Protein AF-A0AAE3VMN6-F1 (afdb_monomer)

Sequence (114 aa):
MTLSTRIGSRVMLREFGGGAVELLGRAMTPRLFAAWQQLIGTAIDLWVPNFKVRRISVEGSVEEIRAGRAGLRIEADFRPFAHLSERDPRYSTEVERVVSFGIGFGTGHARVAA

Foldseek 3Di:
DAAPDDQCPDDPRNRGHLCNVVLPPDQLDPVSVVVNFVSNQVSCVVPPQQKHWDDKDKADDPVCSVVFKIKIKTKIFGRPQCPDDPPPPSHDSDGPDIWIKMAITPDGDIDTDD

Organism: NCBI:txid649198

Mean predicted aligned error: 5.72 Å

Nearest PDB structures (foldseek):
  2ia7-assembly1_A  TM=7.881E-01  e=3.875E-04  Geobacter sulfurreducens
  7b5h-assembly1_AI  TM=7.415E-01  e=2.197E-03  Nostoc sp. PCC 7120 = FACHB-418
  6u5k-assembly1_B  TM=8.579E-01  e=2.622E-02  Pseudomonas aeruginosa PAO1
  7aeb-assembly1_S  TM=7.685E-01  e=1.171E-02  Algoriphagus machipongonensis
  6rao-assembly1_H  TM=7.481E-01  e=2.622E-02  Serratia entomophila

Structure (mmCIF, N/CA/C/O backbone):
data_AF-A0AAE3VMN6-F1
#
_entry.id   AF-A0AAE3VMN6-F1
#
loop_
_atom_site.group_PDB
_atom_site.id
_atom_site.type_symbol
_atom_site.label_atom_id
_atom_site.label_alt_id
_atom_site.label_comp_id
_atom_site.label_asym_id
_atom_site.label_entity_id
_atom_site.label_seq_id
_atom_site.pdbx_PDB_ins_code
_atom_site.Cartn_x
_atom_site.Cartn_y
_atom_site.Cartn_z
_atom_site.occupancy
_atom_site.B_iso_or_equiv
_atom_site.auth_seq_id
_atom_site.auth_comp_id
_atom_site.auth_asym_id
_atom_site.auth_atom_id
_atom_site.pdbx_PDB_model_num
ATOM 1 N N . MET A 1 1 ? -6.534 -1.479 -8.252 1.00 61.78 1 MET A N 1
ATOM 2 C CA . MET A 1 1 ? -6.575 -2.853 -8.807 1.00 61.78 1 MET A CA 1
ATOM 3 C C . MET A 1 1 ? -5.858 -3.863 -7.907 1.00 61.78 1 MET A C 1
ATOM 5 O O . MET A 1 1 ? -6.468 -4.866 -7.569 1.00 61.78 1 MET A O 1
ATOM 9 N N . THR A 1 2 ? -4.615 -3.619 -7.471 1.00 81.25 2 THR A N 1
ATOM 10 C CA . THR A 1 2 ? -3.832 -4.573 -6.649 1.00 81.25 2 THR A CA 1
ATOM 11 C C . THR A 1 2 ? -4.505 -4.949 -5.323 1.00 81.25 2 THR A C 1
ATOM 13 O O . THR A 1 2 ? -4.725 -6.126 -5.060 1.00 81.25 2 THR A O 1
ATOM 16 N N . LEU A 1 3 ? -4.916 -3.961 -4.518 1.00 83.75 3 LEU A N 1
ATOM 17 C CA . LEU A 1 3 ? -5.445 -4.198 -3.164 1.00 83.75 3 LEU A CA 1
ATOM 18 C C . LEU A 1 3 ? -6.794 -4.935 -3.131 1.00 83.75 3 LEU A C 1
ATOM 20 O O . LEU A 1 3 ? -7.089 -5.641 -2.175 1.00 83.75 3 LEU A O 1
ATOM 24 N N . SER A 1 4 ? -7.602 -4.797 -4.182 1.00 85.56 4 SER A N 1
ATOM 25 C CA . SER A 1 4 ? 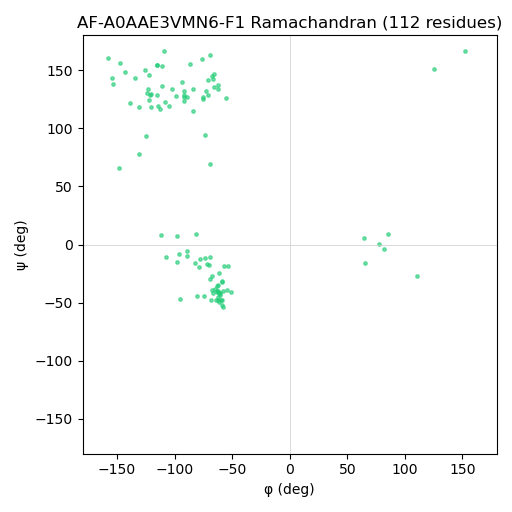-8.906 -5.455 -4.312 1.00 85.56 4 SER A CA 1
ATOM 26 C C . SER A 1 4 ? -8.828 -6.838 -4.966 1.00 85.56 4 SER A C 1
ATOM 28 O O . SER A 1 4 ? -9.844 -7.518 -5.078 1.00 85.56 4 SER A O 1
ATOM 30 N N . THR A 1 5 ? -7.650 -7.254 -5.441 1.00 88.38 5 THR A N 1
ATOM 31 C CA . THR A 1 5 ? -7.471 -8.556 -6.094 1.00 88.38 5 THR A CA 1
ATOM 32 C C . THR A 1 5 ? -7.131 -9.617 -5.049 1.00 88.38 5 THR A C 1
ATOM 34 O O . THR A 1 5 ? -6.192 -9.442 -4.266 1.00 88.38 5 THR A O 1
ATOM 37 N N . ARG A 1 6 ? -7.886 -10.726 -5.038 1.00 88.38 6 ARG A N 1
ATOM 38 C CA . ARG A 1 6 ? -7.601 -11.884 -4.175 1.00 88.38 6 ARG A CA 1
ATOM 39 C C . ARG A 1 6 ? -6.349 -12.611 -4.657 1.00 88.38 6 ARG A C 1
ATOM 41 O O . ARG A 1 6 ? -6.163 -12.778 -5.864 1.00 88.38 6 ARG A O 1
ATOM 48 N N . ILE A 1 7 ? -5.531 -13.078 -3.721 1.00 88.75 7 ILE A N 1
ATOM 49 C CA . I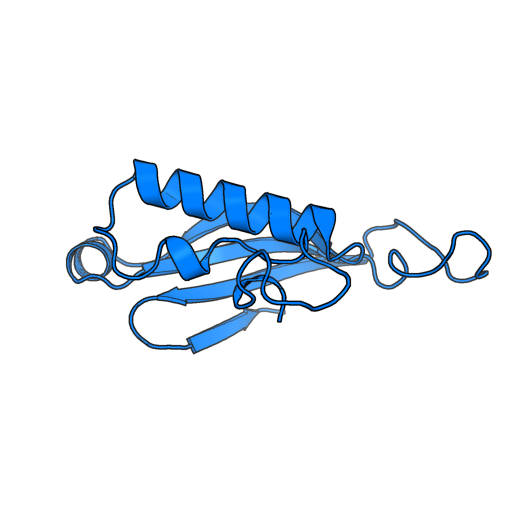LE A 1 7 ? -4.366 -13.915 -4.038 1.00 88.75 7 ILE A CA 1
ATOM 50 C C . ILE A 1 7 ? -4.866 -15.210 -4.697 1.00 88.75 7 ILE A C 1
ATOM 52 O O . ILE A 1 7 ? -5.883 -15.767 -4.286 1.00 88.75 7 ILE A O 1
ATOM 56 N N . GLY A 1 8 ? -4.200 -15.660 -5.760 1.00 89.00 8 GLY A N 1
ATOM 57 C CA . GLY A 1 8 ? -4.575 -16.859 -6.517 1.00 89.00 8 GLY A CA 1
ATOM 58 C C . GLY A 1 8 ? -5.688 -16.657 -7.548 1.00 89.00 8 GLY A C 1
ATOM 59 O O . GLY A 1 8 ? -5.996 -17.590 -8.284 1.00 89.00 8 GLY A O 1
ATOM 60 N N . SER A 1 9 ? -6.279 -15.459 -7.638 1.00 90.50 9 SER A N 1
ATOM 61 C CA . SER A 1 9 ? -7.392 -15.199 -8.566 1.00 90.50 9 SER A CA 1
ATOM 62 C C . SER A 1 9 ? -6.964 -14.975 -10.018 1.00 90.50 9 SER A C 1
ATOM 64 O O . SER A 1 9 ? -7.787 -15.118 -10.922 1.00 90.50 9 SER A O 1
ATOM 66 N N . ARG A 1 10 ? -5.693 -14.632 -10.272 1.00 90.12 10 ARG A N 1
ATOM 67 C CA . ARG A 1 10 ? -5.177 -14.445 -11.633 1.00 90.12 10 ARG A CA 1
ATOM 68 C C . ARG A 1 10 ? -4.587 -15.729 -12.200 1.00 90.12 10 ARG A C 1
ATOM 70 O O . ARG A 1 10 ? -3.694 -16.342 -11.617 1.00 90.12 10 ARG A O 1
ATOM 77 N N . VAL A 1 11 ? -5.065 -16.099 -13.386 1.00 90.88 11 VAL A N 1
ATOM 78 C CA . VAL A 1 11 ? -4.513 -17.207 -14.172 1.00 90.88 11 VAL A CA 1
ATOM 79 C C . VAL A 1 11 ? -3.091 -16.837 -14.609 1.00 90.88 11 VAL A C 1
ATOM 81 O O . VAL A 1 11 ? -2.855 -15.706 -15.023 1.00 90.88 11 VAL A O 1
ATOM 84 N N . MET A 1 12 ? -2.151 -17.781 -14.483 1.00 92.88 12 MET A N 1
ATOM 85 C CA . MET A 1 12 ? -0.706 -17.610 -14.740 1.00 92.88 12 MET A CA 1
ATOM 86 C C . MET A 1 12 ? 0.053 -16.639 -13.812 1.00 92.88 12 MET A C 1
ATOM 88 O O . MET A 1 12 ? 1.236 -16.418 -14.036 1.00 92.88 12 MET A O 1
ATOM 92 N N . LEU A 1 13 ? -0.579 -16.090 -12.768 1.00 90.88 13 LEU A N 1
ATOM 93 C CA . LEU A 1 13 ? 0.077 -15.188 -11.809 1.00 90.88 13 LEU A CA 1
ATOM 94 C C . LEU A 1 13 ? -0.551 -15.352 -10.416 1.00 90.88 13 LEU A C 1
ATOM 96 O O . LEU A 1 13 ? -1.263 -14.478 -9.918 1.00 90.88 13 LEU A O 1
ATOM 100 N N . ARG A 1 14 ? -0.368 -16.535 -9.820 1.00 90.50 14 ARG A N 1
ATOM 101 C CA . ARG A 1 14 ? -1.106 -16.966 -8.616 1.00 90.50 14 ARG A CA 1
ATOM 102 C C . ARG A 1 14 ? -0.707 -16.181 -7.369 1.00 90.50 14 ARG A C 1
ATOM 104 O O . ARG A 1 14 ? -1.519 -15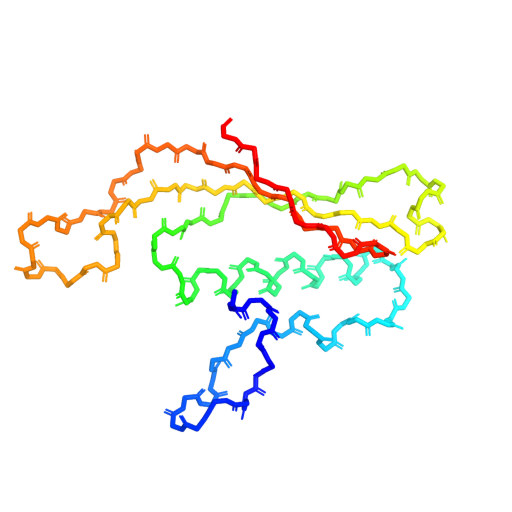.989 -6.473 1.00 90.50 14 ARG A O 1
ATOM 111 N N . GLU A 1 15 ? 0.525 -15.718 -7.318 1.00 89.62 15 GLU A N 1
ATOM 112 C CA . GLU A 1 15 ? 1.097 -14.908 -6.253 1.00 89.62 15 GLU A CA 1
ATOM 113 C C . GLU A 1 15 ? 0.561 -13.465 -6.242 1.00 89.62 15 GLU A C 1
ATOM 115 O O . GLU A 1 15 ? 0.677 -12.774 -5.231 1.00 89.62 15 GLU A O 1
ATOM 120 N N . PHE A 1 16 ? -0.058 -13.002 -7.336 1.00 89.94 16 PHE A N 1
ATOM 121 C CA . PHE A 1 16 ? -0.562 -11.635 -7.435 1.00 89.94 16 PHE A CA 1
ATOM 122 C C . PHE A 1 16 ? -1.817 -11.413 -6.594 1.00 89.94 16 PHE A C 1
ATOM 124 O O . PHE A 1 16 ? -2.807 -12.141 -6.692 1.00 89.94 16 PHE A O 1
ATOM 131 N N . GLY A 1 17 ? -1.799 -10.326 -5.826 1.00 87.75 17 GLY A N 1
ATOM 132 C CA . GLY A 1 17 ? -2.920 -9.874 -5.015 1.00 87.75 17 GLY A CA 1
ATOM 133 C C . GLY A 1 17 ? -2.451 -9.089 -3.797 1.00 87.75 17 GLY A C 1
ATOM 134 O O . GLY A 1 17 ? -1.272 -9.094 -3.451 1.00 87.75 17 GLY A O 1
ATOM 135 N N . GLY A 1 18 ? -3.392 -8.397 -3.154 1.00 85.19 18 GLY A N 1
ATOM 136 C CA . GLY A 1 18 ? -3.107 -7.609 -1.954 1.00 85.19 18 GLY A CA 1
ATOM 137 C C . GLY A 1 18 ? -3.426 -8.305 -0.634 1.00 85.19 18 GLY A C 1
ATOM 138 O O . GLY A 1 18 ? -3.044 -7.802 0.415 1.00 85.19 18 GLY A O 1
ATOM 139 N N . GLY A 1 19 ? -4.194 -9.402 -0.649 1.00 83.50 19 GLY A N 1
ATOM 140 C CA . GLY A 1 19 ? -4.652 -10.113 0.561 1.00 83.50 19 GLY A CA 1
ATOM 141 C C . GLY A 1 19 ? -5.609 -9.319 1.471 1.00 83.50 19 GLY A C 1
ATOM 142 O O . GLY A 1 19 ? -6.312 -9.906 2.285 1.00 83.50 19 GLY A O 1
ATOM 143 N N . ALA A 1 20 ? -5.697 -8.000 1.291 1.00 84.00 20 ALA A N 1
ATOM 144 C CA . ALA A 1 20 ? -6.570 -7.068 1.997 1.00 84.00 20 ALA A CA 1
ATOM 145 C C . ALA A 1 20 ? -8.047 -7.502 2.007 1.00 84.00 20 ALA A C 1
ATOM 147 O O . ALA A 1 20 ? -8.716 -7.420 3.034 1.00 84.00 20 ALA A O 1
ATOM 148 N N . VAL A 1 21 ? -8.550 -8.029 0.887 1.00 84.56 21 VAL A N 1
ATOM 149 C CA . VAL A 1 21 ? -9.942 -8.501 0.772 1.00 84.56 21 VAL A CA 1
ATOM 150 C C . VAL A 1 21 ? -10.270 -9.608 1.782 1.00 84.56 21 VAL A C 1
ATOM 152 O O . VAL A 1 21 ? -11.389 -9.647 2.28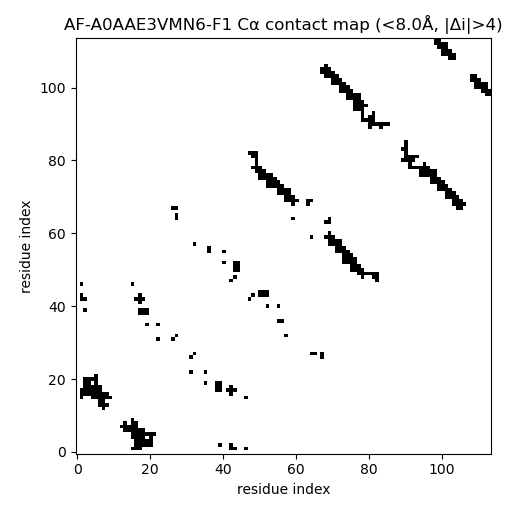2 1.00 84.56 21 VAL A O 1
ATOM 155 N N . GLU A 1 22 ? -9.302 -10.450 2.154 1.00 84.62 22 GLU A N 1
ATOM 156 C CA . GLU A 1 22 ? -9.504 -11.570 3.092 1.00 84.62 22 GLU A CA 1
ATOM 157 C C . GLU A 1 22 ? -9.667 -11.122 4.556 1.00 84.62 22 GLU A C 1
ATOM 159 O O . GLU A 1 22 ? -10.032 -11.910 5.440 1.00 84.62 22 GLU A O 1
ATOM 164 N N . LEU A 1 23 ? -9.374 -9.847 4.828 1.00 84.75 23 LEU A N 1
ATOM 165 C CA . LEU A 1 23 ? -9.543 -9.224 6.136 1.00 84.75 23 LEU A CA 1
ATOM 166 C C . LEU A 1 23 ? -10.863 -8.453 6.269 1.00 84.75 23 LEU A C 1
ATOM 168 O O . LEU A 1 23 ? -11.191 -8.014 7.374 1.00 84.75 23 LEU A O 1
ATOM 172 N N . LEU A 1 24 ? -11.625 -8.289 5.183 1.00 82.88 24 LEU A N 1
ATOM 173 C CA . LEU A 1 24 ? -12.937 -7.643 5.225 1.00 82.88 24 LEU A CA 1
ATOM 174 C C . LEU A 1 24 ? -13.937 -8.477 6.041 1.00 82.88 24 LEU A C 1
ATOM 176 O O . LEU A 1 24 ? -13.877 -9.704 6.070 1.00 82.88 24 LEU A O 1
ATOM 180 N N . GLY A 1 25 ? -14.857 -7.796 6.728 1.00 80.81 25 GLY A N 1
ATOM 181 C CA . GLY A 1 25 ? -15.884 -8.434 7.563 1.00 80.81 25 GLY A CA 1
ATOM 182 C C . GLY A 1 25 ? -15.396 -8.939 8.927 1.00 80.81 25 GLY A C 1
ATOM 183 O O . GLY A 1 25 ? -16.192 -9.464 9.699 1.00 80.81 25 GLY A O 1
ATOM 184 N N . ARG A 1 26 ? -14.109 -8.769 9.257 1.00 84.06 26 ARG A N 1
ATOM 185 C CA . ARG A 1 26 ? -13.560 -9.092 10.583 1.00 84.06 26 ARG A CA 1
ATOM 186 C C . ARG A 1 26 ? -13.718 -7.920 11.555 1.00 84.06 26 ARG A C 1
ATOM 188 O O . ARG A 1 26 ? -13.765 -6.762 11.149 1.00 84.06 26 ARG A O 1
ATOM 195 N N . ALA A 1 27 ? -13.745 -8.223 12.853 1.00 82.75 27 ALA A N 1
ATOM 196 C CA . ALA A 1 27 ? -13.845 -7.213 13.906 1.00 82.75 27 ALA A CA 1
ATOM 197 C C . ALA A 1 27 ? -12.640 -6.252 13.906 1.00 82.75 27 ALA A C 1
ATOM 199 O O . ALA A 1 27 ? -11.484 -6.684 13.867 1.00 82.75 27 ALA A O 1
ATOM 200 N N . MET A 1 28 ? -12.912 -4.949 14.006 1.00 80.38 28 MET A N 1
ATOM 201 C CA . MET A 1 28 ? -11.898 -3.892 13.987 1.00 80.38 28 MET A CA 1
ATOM 202 C C . MET A 1 28 ? -11.116 -3.853 15.300 1.00 80.38 28 MET A C 1
ATOM 204 O O . MET A 1 28 ? -11.515 -3.226 16.276 1.00 80.38 28 MET A O 1
ATOM 208 N N . THR A 1 29 ? -9.979 -4.545 15.314 1.00 86.75 29 THR A N 1
ATOM 209 C CA . THR A 1 29 ? -9.044 -4.585 16.445 1.00 86.75 29 THR A CA 1
ATOM 210 C C . THR A 1 29 ? -7.710 -3.942 16.059 1.00 86.75 29 THR A C 1
ATOM 212 O O . THR A 1 29 ? -7.332 -3.988 14.885 1.00 86.75 29 THR A O 1
ATOM 215 N N . PRO A 1 30 ? -6.933 -3.404 17.019 1.00 85.94 30 PRO A N 1
ATOM 216 C CA . PRO A 1 30 ? -5.604 -2.855 16.732 1.00 85.94 30 PRO A CA 1
ATOM 217 C C . PRO A 1 30 ? -4.679 -3.853 16.020 1.00 85.94 30 PRO A C 1
ATOM 219 O O . PRO A 1 30 ? -3.974 -3.497 15.077 1.00 85.94 30 PRO A O 1
ATOM 222 N N . ARG A 1 31 ? -4.740 -5.136 16.407 1.00 90.06 31 ARG A N 1
ATOM 223 C CA . ARG A 1 31 ? -3.976 -6.214 15.759 1.00 90.06 31 ARG A CA 1
ATOM 224 C C . ARG A 1 31 ? -4.377 -6.401 14.295 1.00 90.06 31 ARG A C 1
ATOM 226 O O . ARG A 1 31 ? -3.511 -6.612 13.450 1.00 90.06 31 ARG A O 1
ATOM 233 N N . LEU A 1 32 ? -5.672 -6.316 13.987 1.00 87.06 32 LEU A N 1
ATOM 234 C CA . LEU A 1 32 ? -6.154 -6.413 12.612 1.00 87.06 32 LEU A CA 1
ATOM 235 C C . LEU A 1 32 ? -5.709 -5.205 11.777 1.00 87.06 32 LEU A C 1
ATOM 237 O O . LEU A 1 32 ? -5.299 -5.386 10.636 1.00 87.06 32 LEU A O 1
ATOM 241 N N . PHE A 1 33 ? -5.718 -3.995 12.342 1.00 87.12 33 PHE A N 1
ATOM 242 C CA . PHE A 1 33 ? -5.202 -2.808 11.653 1.00 87.12 33 PHE A CA 1
ATOM 243 C C . PHE A 1 33 ? -3.712 -2.913 11.328 1.00 87.12 33 PHE A C 1
ATOM 245 O O . PHE A 1 33 ? -3.308 -2.533 10.232 1.00 87.12 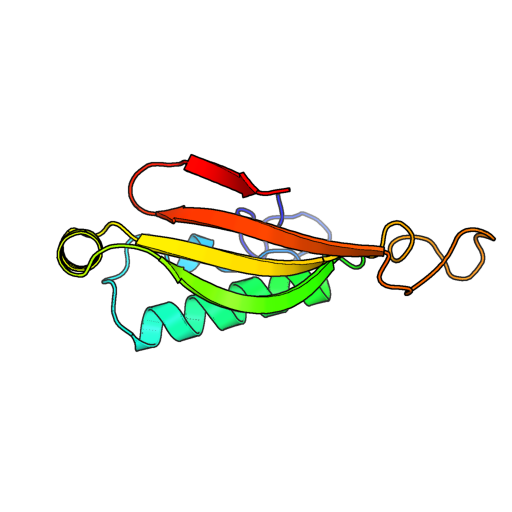33 PHE A O 1
ATOM 252 N N . ALA A 1 34 ? -2.902 -3.461 12.234 1.00 90.12 34 ALA A N 1
ATOM 253 C CA . ALA A 1 34 ? -1.493 -3.723 11.949 1.00 90.12 34 ALA A CA 1
ATOM 254 C C . ALA A 1 34 ? -1.328 -4.722 10.788 1.00 90.12 34 ALA A C 1
ATOM 256 O O . ALA A 1 34 ? -0.513 -4.502 9.895 1.00 90.12 34 ALA A O 1
ATOM 257 N N . ALA A 1 35 ? -2.150 -5.778 10.746 1.00 91.00 35 ALA A N 1
ATOM 258 C CA . ALA A 1 35 ? -2.152 -6.724 9.629 1.00 91.00 35 ALA A CA 1
ATOM 259 C C . ALA A 1 35 ? -2.559 -6.057 8.301 1.00 91.00 35 ALA A C 1
ATOM 261 O O . ALA A 1 35 ? -1.931 -6.308 7.276 1.00 91.00 35 ALA A O 1
ATOM 262 N N . TRP A 1 36 ? -3.558 -5.170 8.319 1.00 88.44 36 TRP A N 1
ATOM 263 C CA . TRP A 1 36 ? -3.952 -4.371 7.154 1.00 88.44 36 TRP A CA 1
ATOM 264 C C . TRP A 1 36 ? -2.817 -3.491 6.635 1.00 88.44 36 TRP A C 1
ATOM 266 O O . TRP A 1 36 ? -2.551 -3.494 5.435 1.00 88.44 36 TRP A O 1
ATOM 276 N N . GLN A 1 37 ? -2.140 -2.763 7.527 1.00 91.38 37 GLN A N 1
ATOM 277 C CA . GLN A 1 37 ? -0.995 -1.923 7.170 1.00 91.38 37 GLN A CA 1
ATOM 278 C C . GLN A 1 37 ? 0.109 -2.764 6.523 1.00 91.38 37 GLN A C 1
ATOM 280 O O . GLN A 1 37 ? 0.573 -2.430 5.436 1.00 91.38 37 GLN A O 1
ATOM 285 N N . GLN A 1 38 ? 0.462 -3.898 7.133 1.00 92.06 38 GLN A N 1
ATOM 286 C CA . GLN A 1 38 ? 1.494 -4.781 6.596 1.00 92.06 38 GLN A CA 1
ATOM 287 C C . GLN A 1 38 ? 1.123 -5.316 5.207 1.00 92.06 38 GLN A C 1
ATOM 289 O O . GLN A 1 38 ? 1.921 -5.213 4.280 1.00 92.06 38 GLN A O 1
ATOM 294 N N . LEU A 1 39 ? -0.095 -5.843 5.037 1.00 91.62 39 LEU A N 1
ATOM 295 C CA . LEU A 1 39 ? -0.544 -6.396 3.756 1.00 91.62 39 LEU A CA 1
ATOM 296 C C . LEU A 1 39 ? -0.590 -5.338 2.654 1.00 91.62 39 LEU A C 1
ATOM 298 O O . LEU A 1 39 ? -0.109 -5.589 1.553 1.00 91.62 39 LEU A O 1
ATOM 302 N N . ILE A 1 40 ? -1.138 -4.154 2.942 1.00 90.50 40 ILE A N 1
ATOM 303 C CA . ILE A 1 40 ? -1.198 -3.060 1.967 1.00 90.50 40 ILE A CA 1
ATOM 304 C C . ILE A 1 40 ? 0.210 -2.596 1.593 1.00 90.50 40 ILE A C 1
ATOM 306 O O . ILE A 1 40 ? 0.496 -2.469 0.404 1.00 90.50 40 ILE A O 1
ATOM 310 N N . GLY A 1 41 ? 1.080 -2.372 2.584 1.00 92.88 41 GLY A N 1
ATOM 311 C CA . GLY A 1 41 ? 2.459 -1.941 2.358 1.00 92.88 41 GLY A CA 1
ATOM 312 C C . GLY A 1 41 ? 3.216 -2.928 1.476 1.00 92.88 41 GLY A C 1
ATOM 313 O O . GLY A 1 41 ? 3.689 -2.567 0.402 1.00 92.88 41 GLY A O 1
ATOM 314 N N . THR A 1 42 ? 3.212 -4.205 1.866 1.00 92.56 42 THR A N 1
ATOM 315 C CA . THR A 1 42 ? 3.863 -5.277 1.101 1.00 92.56 42 THR A CA 1
ATOM 316 C C . THR A 1 42 ? 3.282 -5.420 -0.306 1.00 92.56 42 THR A C 1
ATOM 318 O O . THR A 1 42 ? 4.030 -5.574 -1.266 1.00 92.56 42 THR A O 1
ATOM 321 N N . ALA A 1 43 ? 1.960 -5.342 -0.471 1.00 92.44 43 ALA A N 1
ATOM 322 C CA . ALA A 1 43 ? 1.338 -5.461 -1.786 1.00 92.44 43 ALA A CA 1
ATOM 323 C C . ALA A 1 43 ? 1.723 -4.315 -2.733 1.00 92.44 43 ALA A C 1
ATOM 325 O O . ALA A 1 43 ? 1.893 -4.545 -3.931 1.00 92.44 43 ALA A O 1
ATOM 326 N N . ILE A 1 44 ? 1.837 -3.088 -2.217 1.00 91.88 44 ILE A N 1
ATOM 327 C CA . ILE A 1 44 ? 2.277 -1.935 -3.010 1.00 91.88 44 ILE A CA 1
ATOM 328 C C . ILE A 1 44 ? 3.748 -2.102 -3.390 1.00 91.88 44 ILE A C 1
ATOM 330 O O . ILE A 1 44 ? 4.069 -1.989 -4.570 1.00 91.88 44 ILE A O 1
ATOM 334 N N . ASP A 1 45 ? 4.607 -2.442 -2.430 1.00 91.12 45 ASP A N 1
ATOM 335 C CA . ASP A 1 45 ? 6.046 -2.574 -2.669 1.00 91.12 45 ASP A CA 1
ATOM 336 C C . ASP A 1 45 ? 6.380 -3.701 -3.663 1.00 91.12 45 ASP A C 1
ATOM 338 O O . ASP A 1 45 ? 7.291 -3.551 -4.475 1.00 91.12 45 ASP A O 1
ATOM 342 N N . LEU A 1 46 ? 5.632 -4.812 -3.641 1.00 92.06 46 LEU A N 1
ATOM 343 C CA . LEU A 1 46 ? 5.841 -5.935 -4.563 1.00 92.06 46 LEU A CA 1
ATOM 344 C C . LEU A 1 46 ? 5.344 -5.649 -5.981 1.00 92.06 46 LEU A C 1
ATOM 346 O O . LEU A 1 46 ? 6.004 -6.000 -6.956 1.00 92.06 46 LEU A O 1
ATOM 350 N N . TRP A 1 47 ? 4.150 -5.070 -6.106 1.00 92.56 47 TRP A N 1
ATOM 351 C CA . TRP A 1 47 ? 3.433 -5.047 -7.383 1.00 92.56 47 TRP A CA 1
ATOM 352 C C . TRP A 1 47 ? 3.401 -3.683 -8.056 1.00 92.56 47 TRP A C 1
ATOM 354 O O . TRP A 1 47 ? 2.944 -3.582 -9.197 1.00 92.56 47 TRP A O 1
ATOM 364 N N . VAL A 1 48 ? 3.816 -2.623 -7.363 1.00 93.12 48 VAL A N 1
ATOM 365 C CA . VAL A 1 48 ? 3.654 -1.252 -7.845 1.00 93.12 48 VAL A CA 1
ATOM 366 C C . VAL A 1 48 ? 4.973 -0.482 -7.725 1.00 93.12 48 VAL A C 1
ATOM 368 O O . VAL A 1 48 ? 5.124 0.362 -6.845 1.00 93.12 48 VAL A O 1
ATOM 371 N N . PRO A 1 49 ? 5.925 -0.698 -8.652 1.00 93.75 49 PRO A N 1
ATOM 372 C CA . PRO A 1 49 ? 7.271 -0.122 -8.563 1.00 93.75 49 PRO A CA 1
ATOM 373 C C . PRO A 1 49 ? 7.285 1.414 -8.581 1.00 93.75 49 PRO A C 1
ATOM 375 O O . PRO A 1 49 ? 8.187 2.031 -8.021 1.00 93.75 49 PRO A O 1
ATOM 378 N N . ASN A 1 50 ? 6.260 2.051 -9.155 1.00 94.75 50 ASN A N 1
ATOM 379 C CA . ASN A 1 50 ? 6.130 3.512 -9.166 1.00 94.75 50 ASN A CA 1
ATOM 380 C C . ASN A 1 50 ? 5.831 4.121 -7.791 1.00 94.75 50 ASN A C 1
ATOM 382 O O . ASN A 1 50 ? 5.884 5.340 -7.648 1.00 94.75 50 ASN A O 1
ATOM 386 N N . PHE A 1 51 ? 5.512 3.305 -6.787 1.00 94.94 51 PHE A N 1
ATOM 387 C CA . PHE A 1 51 ? 5.254 3.760 -5.429 1.00 94.94 51 PHE A CA 1
ATOM 388 C 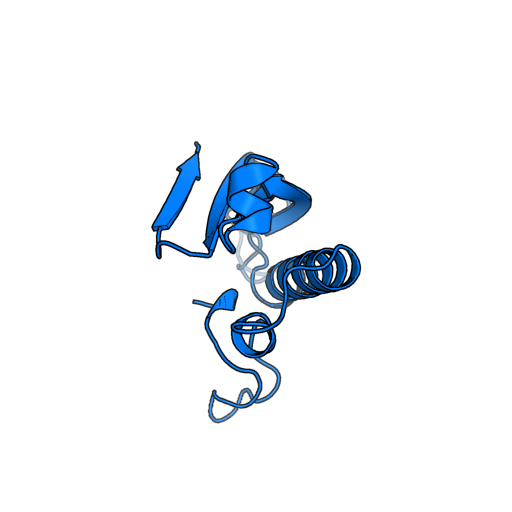C . PHE A 1 51 ? 6.209 3.083 -4.452 1.00 94.94 51 PHE A C 1
ATOM 390 O O . PHE A 1 51 ? 6.620 1.943 -4.657 1.00 94.94 51 PHE A O 1
ATOM 397 N N . LYS A 1 52 ? 6.607 3.799 -3.403 1.00 94.62 52 LYS A N 1
ATOM 398 C CA . LYS A 1 52 ? 7.283 3.219 -2.237 1.00 94.62 52 LYS A CA 1
ATOM 399 C C . LYS A 1 52 ? 6.593 3.715 -0.985 1.00 94.62 52 LYS A C 1
ATOM 401 O O . LYS A 1 52 ? 6.534 4.925 -0.766 1.00 94.62 52 LYS A O 1
ATOM 406 N N . VAL A 1 53 ? 6.036 2.806 -0.194 1.00 94.94 53 VAL A N 1
ATOM 407 C CA . VAL A 1 53 ? 5.250 3.197 0.980 1.00 94.94 53 VAL A CA 1
ATOM 408 C C . VAL A 1 53 ? 6.174 3.759 2.060 1.00 94.94 53 VAL A C 1
ATOM 410 O O . VAL A 1 53 ? 7.164 3.136 2.431 1.00 94.94 53 VAL A O 1
ATOM 413 N N . ARG A 1 54 ? 5.842 4.946 2.577 1.00 94.62 54 ARG A N 1
ATOM 414 C CA . ARG A 1 54 ? 6.529 5.558 3.725 1.00 94.62 54 ARG A CA 1
ATOM 415 C C . ARG A 1 54 ? 5.815 5.255 5.024 1.00 94.62 54 ARG A C 1
ATOM 417 O O . ARG A 1 54 ? 6.440 4.911 6.023 1.00 94.62 54 ARG A O 1
ATOM 424 N N . ARG A 1 55 ? 4.497 5.439 5.015 1.00 9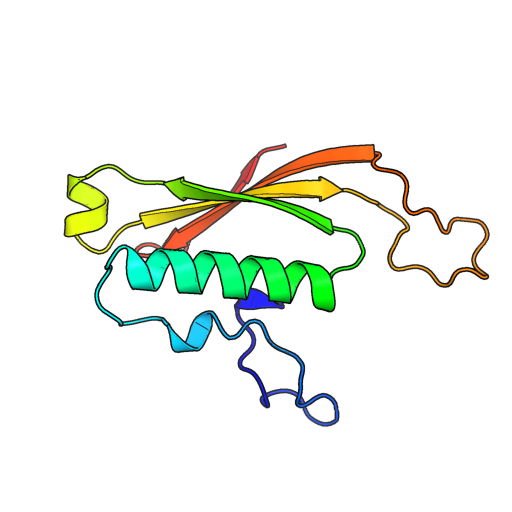4.00 55 ARG A N 1
ATOM 425 C CA . ARG A 1 55 ? 3.675 5.341 6.212 1.00 94.00 55 ARG A CA 1
ATOM 426 C C . ARG A 1 55 ? 2.251 4.979 5.850 1.00 94.00 55 ARG A C 1
ATOM 428 O O . ARG A 1 55 ? 1.707 5.475 4.867 1.00 94.00 55 ARG A O 1
ATOM 435 N N . ILE A 1 56 ? 1.641 4.159 6.696 1.00 93.56 56 ILE A N 1
ATOM 436 C CA . ILE A 1 56 ? 0.206 3.913 6.673 1.00 93.56 56 ILE A CA 1
ATOM 437 C C . ILE A 1 56 ? -0.337 4.296 8.045 1.00 93.56 56 ILE A C 1
ATOM 439 O O . ILE A 1 56 ? 0.202 3.873 9.065 1.00 93.56 56 ILE A O 1
ATOM 443 N N . SER A 1 57 ? -1.375 5.124 8.086 1.00 92.06 57 SER A N 1
ATOM 444 C CA . SER A 1 57 ? -2.035 5.528 9.327 1.00 92.06 57 SER A CA 1
ATOM 445 C C . SER A 1 57 ? -3.528 5.256 9.264 1.00 92.06 57 SER A C 1
ATOM 447 O O . SER A 1 57 ? -4.125 5.242 8.193 1.00 92.06 57 SER A O 1
ATOM 449 N N . VAL A 1 58 ? -4.126 4.988 10.421 1.00 88.62 58 VAL A N 1
ATOM 450 C CA . VAL A 1 58 ? -5.573 4.789 10.541 1.00 88.62 58 VAL A CA 1
ATOM 451 C C . VAL A 1 58 ? -6.247 6.151 10.661 1.00 88.62 58 VAL A C 1
ATOM 453 O O . VAL A 1 58 ? -5.803 6.998 11.433 1.00 88.62 58 VAL A O 1
ATOM 456 N N . GLU A 1 59 ? -7.315 6.347 9.898 1.00 89.31 59 GLU A N 1
ATOM 457 C CA . GLU A 1 59 ? -8.184 7.519 9.953 1.00 89.31 59 GLU A CA 1
ATOM 458 C C . GLU A 1 59 ? -9.561 7.155 10.517 1.00 89.31 59 GLU A C 1
ATOM 460 O O . GLU A 1 59 ? -10.034 6.027 10.358 1.00 89.31 59 GLU A O 1
ATOM 465 N N . GLY A 1 60 ? -10.225 8.136 11.122 1.00 84.94 60 GLY A N 1
ATOM 466 C CA . GLY A 1 60 ? -11.568 8.012 11.690 1.00 84.94 60 GLY A CA 1
ATOM 467 C C . GLY A 1 60 ? -11.611 8.440 13.155 1.00 84.94 60 GLY A C 1
ATOM 468 O O . GLY A 1 60 ? -10.614 8.340 13.875 1.00 84.94 60 GLY A O 1
ATOM 469 N N . SER A 1 61 ? -12.764 8.934 13.598 1.00 87.88 61 SER A N 1
ATOM 470 C CA . SER A 1 61 ? -13.013 9.213 15.012 1.00 87.88 61 SER A CA 1
ATOM 471 C C . SER A 1 61 ? -13.110 7.909 15.816 1.00 87.88 61 SER A C 1
ATOM 473 O O . SER A 1 61 ? -13.325 6.824 15.269 1.00 87.88 61 SER A O 1
ATOM 475 N N . VAL A 1 62 ? -12.982 7.999 17.142 1.00 85.81 62 VAL A N 1
ATOM 476 C CA . VAL A 1 62 ? -13.132 6.833 18.029 1.00 85.81 62 VAL A CA 1
ATOM 477 C C . VAL A 1 62 ? -14.516 6.195 17.861 1.00 85.81 62 VAL A C 1
ATOM 479 O O . VAL A 1 62 ? -14.646 4.970 17.831 1.00 85.81 62 VAL A O 1
ATOM 482 N N . GLU A 1 63 ? -15.548 7.021 17.726 1.00 88.12 63 GLU A N 1
ATOM 483 C CA . GLU A 1 63 ? -16.938 6.618 17.524 1.00 88.12 63 GLU A CA 1
ATOM 484 C C . GLU A 1 63 ? -17.128 5.946 16.164 1.00 88.12 63 GLU A C 1
ATOM 486 O O . GLU A 1 63 ? -17.800 4.918 16.081 1.00 88.12 63 GLU A O 1
ATOM 491 N N . GLU A 1 64 ? -16.511 6.478 15.107 1.00 86.44 64 GLU A N 1
ATOM 492 C CA . GLU A 1 64 ? -16.550 5.879 13.771 1.00 86.44 64 GLU A CA 1
ATOM 493 C C . GLU A 1 64 ? -15.898 4.498 13.767 1.00 86.44 64 GLU A C 1
ATOM 495 O O . GLU A 1 64 ? -16.518 3.533 13.313 1.00 86.44 64 GLU A O 1
ATOM 500 N N . ILE A 1 65 ? -14.706 4.379 14.358 1.00 84.06 65 ILE A N 1
ATOM 501 C CA . ILE A 1 65 ? -13.966 3.115 14.446 1.00 84.06 65 ILE A CA 1
ATOM 502 C C . ILE A 1 65 ? -14.781 2.074 15.221 1.00 84.06 65 ILE A C 1
ATOM 504 O O . ILE A 1 65 ? -14.898 0.930 14.778 1.00 84.06 65 ILE A O 1
ATOM 508 N N . ARG A 1 66 ? -15.402 2.465 16.344 1.00 81.19 66 ARG A N 1
ATOM 509 C CA . ARG A 1 66 ? -16.316 1.593 17.108 1.00 81.19 66 ARG A CA 1
ATOM 510 C C . ARG A 1 66 ? -17.540 1.176 16.296 1.00 81.19 66 ARG A C 1
ATOM 512 O O . ARG A 1 66 ? -18.012 0.055 16.449 1.00 81.19 66 ARG A O 1
ATOM 519 N N . ALA A 1 67 ? -18.036 2.056 15.432 1.00 84.06 67 ALA A N 1
ATOM 520 C CA . ALA A 1 67 ? -19.172 1.802 14.554 1.00 84.06 67 ALA A CA 1
ATOM 521 C C . ALA A 1 67 ? -18.807 1.033 13.271 1.00 84.06 67 ALA A C 1
ATOM 523 O O . ALA A 1 67 ? -19.643 0.922 12.373 1.00 84.06 67 ALA A O 1
ATOM 524 N N . GLY A 1 68 ? -17.582 0.515 13.151 1.00 77.25 68 GLY A N 1
ATOM 525 C CA . GLY A 1 68 ? -17.179 -0.256 11.979 1.00 77.25 68 GLY A CA 1
ATOM 526 C C . GLY A 1 68 ? -16.664 0.591 10.807 1.00 77.25 68 GLY A C 1
ATOM 527 O O . GLY A 1 68 ? -16.501 0.066 9.706 1.00 77.25 68 GLY A O 1
ATOM 528 N N . ARG A 1 69 ? -16.452 1.899 11.004 1.00 83.88 69 ARG A N 1
ATOM 529 C CA . ARG A 1 69 ? -16.030 2.848 9.967 1.00 83.88 69 ARG A CA 1
ATOM 530 C C . ARG A 1 69 ? -14.624 3.357 10.256 1.00 83.88 69 ARG A C 1
ATOM 532 O O . ARG A 1 69 ? -14.392 4.017 11.260 1.00 83.88 69 ARG A O 1
ATOM 539 N N . ALA A 1 70 ? -13.681 3.071 9.371 1.00 84.69 70 ALA A N 1
ATOM 540 C CA . ALA A 1 70 ? -12.330 3.618 9.460 1.00 84.69 70 ALA A CA 1
ATOM 541 C C . ALA A 1 70 ? -11.749 3.827 8.074 1.00 84.69 70 ALA A C 1
ATOM 543 O O . ALA A 1 70 ? -12.132 3.152 7.124 1.00 84.69 70 ALA A O 1
ATOM 544 N N . GLY A 1 71 ? -10.790 4.733 7.973 1.00 85.38 71 GLY A N 1
ATOM 545 C CA . GLY A 1 71 ? -9.947 4.882 6.802 1.00 85.38 71 GLY A CA 1
ATOM 546 C C . GLY A 1 71 ? -8.520 4.417 7.061 1.00 85.38 71 GLY A C 1
ATOM 547 O O . GLY A 1 71 ? -8.093 4.236 8.202 1.00 85.38 71 GLY A O 1
ATOM 548 N N . LEU A 1 72 ? -7.762 4.262 5.984 1.00 87.75 72 LEU A N 1
ATOM 549 C CA . LEU A 1 72 ? -6.307 4.239 6.009 1.00 87.75 72 LEU A CA 1
ATOM 550 C C . LEU A 1 72 ? -5.787 5.363 5.125 1.00 87.75 72 LEU A C 1
ATOM 552 O O . LEU A 1 72 ? -6.180 5.442 3.961 1.00 87.75 72 LEU A O 1
ATOM 556 N N . ARG A 1 73 ? -4.878 6.177 5.658 1.00 92.50 73 ARG A N 1
ATOM 557 C CA . ARG A 1 73 ? -4.040 7.091 4.883 1.00 92.50 73 ARG A CA 1
ATOM 558 C C . ARG A 1 73 ? -2.751 6.390 4.523 1.00 92.50 73 ARG A C 1
ATOM 560 O O . ARG A 1 73 ? -2.104 5.825 5.402 1.00 92.50 73 ARG A O 1
ATOM 567 N N . ILE A 1 74 ? -2.359 6.461 3.264 1.00 92.88 74 ILE A N 1
ATOM 568 C CA . ILE A 1 74 ? -1.112 5.891 2.771 1.00 92.88 74 ILE A CA 1
ATOM 569 C C . ILE A 1 74 ? -0.297 7.032 2.181 1.00 92.88 74 ILE A C 1
ATOM 571 O O . ILE A 1 74 ? -0.722 7.677 1.226 1.00 92.88 74 ILE A O 1
ATOM 575 N N . GLU A 1 75 ? 0.870 7.269 2.764 1.00 95.81 75 GLU A N 1
ATOM 576 C CA . GLU A 1 75 ? 1.871 8.203 2.261 1.00 95.81 75 GLU A CA 1
ATOM 577 C C . GLU A 1 75 ? 2.934 7.405 1.504 1.00 95.81 75 GLU A C 1
ATOM 579 O O . GLU A 1 75 ? 3.486 6.433 2.036 1.00 95.81 75 GLU A O 1
ATOM 584 N N . ALA A 1 76 ? 3.220 7.796 0.264 1.00 95.81 76 ALA A N 1
ATOM 585 C CA . ALA A 1 76 ? 4.153 7.078 -0.594 1.00 95.81 76 ALA A CA 1
ATOM 586 C C . ALA A 1 76 ? 4.986 8.017 -1.469 1.00 95.81 76 ALA A C 1
ATOM 588 O O . ALA A 1 76 ? 4.515 9.060 -1.919 1.00 95.81 76 ALA A O 1
ATOM 589 N N . ASP A 1 77 ? 6.212 7.594 -1.755 1.00 96.75 77 ASP A N 1
ATOM 590 C CA . ASP A 1 77 ? 7.060 8.227 -2.758 1.00 96.75 77 ASP A CA 1
ATOM 591 C C . ASP A 1 77 ? 6.589 7.850 -4.153 1.00 96.75 77 ASP A C 1
ATOM 593 O O . ASP A 1 77 ? 6.498 6.663 -4.476 1.00 96.75 77 ASP A O 1
ATOM 597 N N . PHE A 1 78 ? 6.326 8.854 -4.982 1.00 96.38 78 PHE A N 1
ATOM 598 C CA . PHE A 1 78 ? 5.992 8.673 -6.382 1.00 96.38 78 PHE A CA 1
ATOM 599 C C . PHE A 1 78 ? 7.250 8.739 -7.250 1.00 96.38 78 PHE A C 1
ATOM 601 O O . PHE A 1 78 ? 7.995 9.722 -7.230 1.00 96.38 78 PHE A O 1
ATOM 608 N N . ARG A 1 79 ? 7.457 7.671 -8.019 1.00 96.00 79 ARG A N 1
ATOM 609 C CA . ARG A 1 79 ? 8.589 7.455 -8.921 1.00 96.00 79 ARG A CA 1
ATOM 610 C C . ARG A 1 79 ? 8.023 7.166 -10.315 1.00 96.00 79 ARG A C 1
ATOM 612 O O . ARG A 1 79 ? 7.667 6.018 -10.589 1.00 96.00 79 ARG A O 1
ATOM 619 N N . PRO A 1 80 ? 7.862 8.173 -11.189 1.00 95.75 80 PRO A N 1
ATOM 620 C CA . PRO A 1 80 ? 7.082 8.041 -12.425 1.00 95.75 80 PRO A CA 1
ATOM 621 C C . PRO A 1 80 ? 7.595 6.942 -13.366 1.00 95.75 80 PRO A C 1
ATOM 623 O O . PRO A 1 80 ? 6.798 6.298 -14.048 1.00 95.75 80 PRO A O 1
ATOM 626 N N . PHE A 1 81 ? 8.905 6.690 -13.377 1.00 96.56 81 PHE A N 1
ATOM 627 C CA . PHE A 1 81 ? 9.556 5.810 -14.349 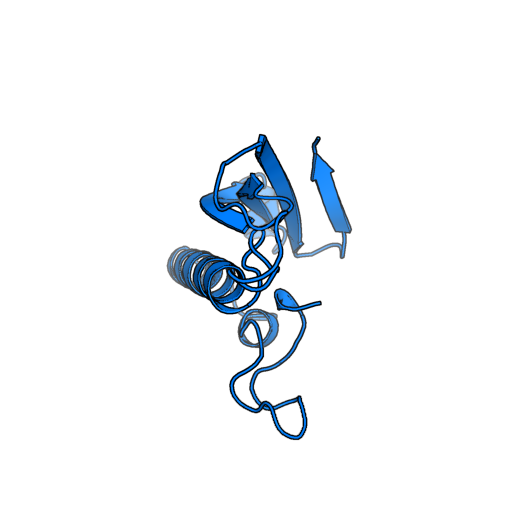1.00 96.56 81 PHE A CA 1
ATOM 628 C C . PHE A 1 81 ? 10.114 4.510 -13.759 1.00 96.56 81 PHE A C 1
ATOM 630 O O . PHE A 1 81 ? 10.762 3.747 -14.472 1.00 96.56 81 PHE A O 1
ATOM 637 N N . ALA A 1 82 ? 9.831 4.209 -12.489 1.00 95.06 82 ALA A N 1
ATOM 638 C CA . ALA A 1 82 ? 10.380 3.026 -11.821 1.00 95.06 82 ALA A CA 1
ATOM 639 C C . ALA A 1 82 ? 9.805 1.693 -12.345 1.00 95.06 82 ALA A C 1
ATOM 641 O O . ALA A 1 82 ? 10.384 0.638 -12.118 1.00 95.06 82 ALA A O 1
ATOM 642 N N . HIS A 1 83 ? 8.671 1.723 -13.047 1.00 93.94 83 HIS A N 1
ATOM 643 C CA . HIS A 1 83 ? 8.073 0.571 -13.729 1.00 93.94 83 HIS A CA 1
ATOM 644 C C . HIS A 1 83 ? 8.735 0.208 -15.063 1.00 93.94 83 HIS A C 1
ATOM 646 O O . HIS A 1 83 ? 8.405 -0.833 -15.634 1.00 93.94 83 HIS A O 1
ATOM 652 N N . LEU A 1 84 ? 9.592 1.077 -15.603 1.00 95.81 84 LEU A N 1
ATOM 653 C CA . LEU A 1 84 ? 10.264 0.817 -16.870 1.00 95.81 84 LEU A CA 1
ATOM 654 C C . LEU A 1 84 ? 11.406 -0.187 -16.675 1.00 95.81 84 LEU A C 1
ATOM 656 O O . LEU A 1 84 ? 11.903 -0.399 -15.573 1.00 95.81 84 LEU A O 1
ATOM 660 N N . SER A 1 85 ? 11.824 -0.819 -17.769 1.00 93.19 85 SER A N 1
ATOM 661 C CA . SER A 1 85 ? 13.050 -1.618 -17.775 1.00 93.19 85 SER A CA 1
ATOM 662 C C . SER A 1 85 ? 14.260 -0.705 -17.591 1.00 93.19 85 SER A C 1
ATOM 664 O O . SER A 1 85 ? 14.291 0.359 -18.196 1.00 93.19 85 SER A O 1
ATOM 666 N N . GLU A 1 86 ? 15.300 -1.165 -16.889 1.00 92.50 86 GLU A N 1
ATOM 667 C CA . GLU A 1 86 ? 16.598 -0.468 -16.787 1.00 92.50 86 GLU A CA 1
ATOM 668 C C . GLU A 1 86 ? 17.229 -0.120 -18.149 1.00 92.50 86 GLU A C 1
ATOM 670 O O . GLU A 1 86 ? 18.107 0.731 -18.235 1.00 92.50 86 GLU A O 1
ATOM 675 N N . ARG A 1 87 ? 16.789 -0.777 -19.230 1.00 95.88 87 ARG A N 1
ATOM 676 C CA . ARG A 1 87 ? 17.236 -0.500 -20.602 1.00 95.88 87 ARG A CA 1
ATOM 677 C C . ARG A 1 87 ? 16.511 0.676 -21.259 1.00 95.88 87 ARG A C 1
ATOM 679 O O . ARG A 1 87 ? 16.962 1.145 -22.301 1.00 95.88 87 ARG A O 1
ATOM 686 N N . ASP A 1 88 ? 15.374 1.110 -20.718 1.00 96.12 88 ASP A N 1
ATOM 687 C CA . ASP A 1 88 ? 14.662 2.290 -21.207 1.00 96.12 88 ASP A CA 1
ATOM 688 C C . ASP A 1 88 ? 15.414 3.549 -20.737 1.00 96.12 88 ASP A C 1
ATOM 690 O O . ASP A 1 88 ? 15.640 3.694 -19.536 1.00 96.12 88 ASP A O 1
ATOM 694 N N . PRO A 1 89 ? 15.769 4.489 -21.633 1.00 96.19 89 PRO A N 1
ATOM 695 C CA . PRO A 1 89 ? 16.482 5.716 -21.265 1.00 96.19 89 PRO A CA 1
ATOM 696 C C . PRO A 1 89 ? 15.775 6.587 -20.221 1.00 96.19 89 PRO A C 1
ATOM 698 O O . PRO A 1 89 ? 16.399 7.459 -19.626 1.00 96.19 89 PRO A O 1
ATOM 701 N N . ARG A 1 90 ? 14.466 6.398 -20.026 1.00 95.25 90 ARG A N 1
ATOM 702 C CA . ARG A 1 90 ? 13.666 7.146 -19.049 1.00 95.25 90 ARG A CA 1
ATOM 703 C C . ARG A 1 90 ? 13.644 6.487 -17.674 1.00 95.25 90 ARG A C 1
ATOM 705 O O . ARG A 1 90 ? 13.105 7.091 -16.753 1.00 95.25 90 ARG A O 1
ATOM 712 N N . TYR A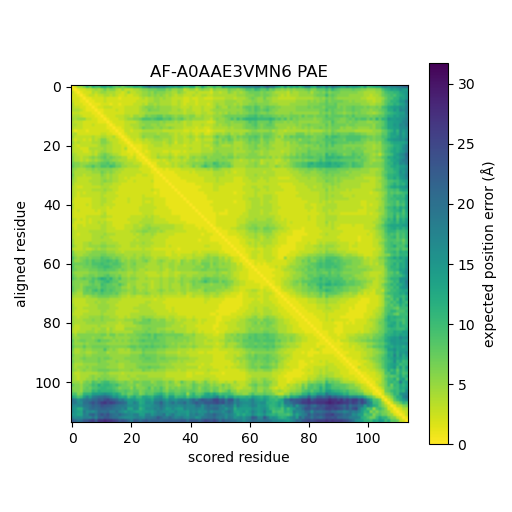 1 91 ? 14.150 5.259 -17.533 1.00 95.44 91 TYR A N 1
ATOM 713 C CA . TYR A 1 91 ? 14.136 4.543 -16.262 1.00 95.44 91 TYR A CA 1
ATOM 714 C C . TYR A 1 91 ? 14.797 5.373 -15.162 1.00 95.44 91 TYR A C 1
ATOM 716 O O . TYR A 1 91 ? 15.932 5.826 -15.291 1.00 95.44 91 TYR A O 1
ATOM 724 N N . SER A 1 92 ? 14.067 5.564 -14.068 1.00 93.88 92 SER A N 1
ATOM 725 C CA . SER A 1 92 ? 14.551 6.291 -12.903 1.00 93.88 92 SER A CA 1
ATOM 726 C C . SER A 1 92 ? 13.827 5.815 -11.650 1.00 93.88 92 SER A C 1
ATOM 728 O O . SER A 1 92 ? 12.609 5.616 -11.646 1.00 93.88 92 SER A O 1
ATOM 730 N N . THR A 1 93 ? 14.591 5.652 -10.571 1.00 93.81 93 THR A N 1
ATOM 731 C CA . THR A 1 93 ? 14.078 5.372 -9.223 1.00 93.81 93 THR A CA 1
ATOM 732 C C . THR A 1 93 ? 13.988 6.627 -8.358 1.00 93.81 93 THR A C 1
ATOM 734 O O . THR A 1 93 ? 13.736 6.516 -7.156 1.00 93.81 93 THR A O 1
ATOM 737 N N . GLU A 1 94 ? 14.224 7.802 -8.939 1.00 95.69 94 GLU A N 1
ATOM 738 C CA . GLU A 1 94 ? 14.165 9.077 -8.233 1.00 95.69 94 GLU A CA 1
ATOM 739 C C . GLU A 1 94 ? 12.741 9.401 -7.783 1.00 95.69 94 GLU A C 1
ATOM 741 O O . GLU A 1 94 ? 11.752 9.110 -8.464 1.00 95.69 94 GLU A O 1
ATOM 746 N N . VAL A 1 95 ? 12.652 9.997 -6.596 1.00 95.94 95 VAL A N 1
ATOM 747 C CA . VAL A 1 95 ? 11.387 10.440 -6.017 1.00 95.94 95 VAL A CA 1
ATOM 748 C C . VAL A 1 95 ? 11.064 11.817 -6.574 1.00 95.94 95 VAL A C 1
ATOM 750 O O . VAL A 1 95 ? 11.768 12.779 -6.285 1.00 95.94 95 VAL A O 1
ATOM 753 N N . GLU A 1 96 ? 9.982 11.915 -7.341 1.00 96.38 96 GLU A N 1
ATOM 754 C CA . GLU A 1 96 ? 9.513 13.194 -7.880 1.00 96.38 96 GLU A CA 1
ATOM 755 C C . GLU A 1 96 ? 8.719 13.972 -6.823 1.00 96.38 96 GLU A C 1
ATOM 757 O O . GLU A 1 96 ? 8.897 15.175 -6.645 1.00 96.38 96 GLU A O 1
ATOM 762 N N . ARG A 1 97 ? 7.830 13.279 -6.101 1.00 95.25 97 ARG A N 1
ATOM 763 C CA . ARG A 1 97 ? 6.991 13.865 -5.048 1.00 95.25 97 ARG A CA 1
ATOM 764 C C . ARG A 1 97 ? 6.506 12.814 -4.060 1.00 95.25 97 ARG A C 1
ATOM 766 O O . ARG A 1 97 ? 6.451 11.626 -4.378 1.00 95.25 97 ARG A O 1
ATOM 773 N N . VAL A 1 98 ? 6.095 13.269 -2.881 1.00 96.12 98 VAL A N 1
ATOM 774 C CA . VAL A 1 98 ? 5.363 12.450 -1.908 1.00 96.12 98 VAL A CA 1
ATOM 775 C C . VAL A 1 98 ? 3.874 12.637 -2.164 1.00 96.12 98 VAL A C 1
ATOM 777 O O . VAL A 1 98 ? 3.410 13.770 -2.240 1.00 96.12 98 VAL A O 1
ATOM 780 N N . VAL A 1 99 ? 3.131 11.542 -2.297 1.00 94.62 99 VAL A N 1
ATOM 781 C CA . VAL A 1 99 ? 1.674 11.571 -2.469 1.00 94.62 99 VAL A CA 1
ATOM 782 C C . VAL A 1 99 ? 0.970 10.927 -1.284 1.00 94.62 99 VAL A C 1
ATOM 784 O O . VAL A 1 99 ? 1.526 10.051 -0.616 1.00 94.62 99 VAL A O 1
ATOM 787 N N . SER A 1 100 ? -0.280 11.331 -1.057 1.00 92.94 100 SER A N 1
ATOM 788 C CA . SER A 1 100 ? -1.145 10.759 -0.030 1.00 92.94 100 SER A CA 1
ATOM 789 C C . SER A 1 100 ? -2.450 10.258 -0.642 1.00 92.94 100 SER A C 1
ATOM 791 O O . SER A 1 100 ? -3.134 10.964 -1.385 1.00 92.94 100 SER A O 1
ATOM 793 N N . PHE A 1 101 ? -2.826 9.022 -0.333 1.00 88.25 101 PHE A N 1
ATOM 794 C CA . PHE A 1 101 ? -4.104 8.463 -0.763 1.00 88.25 101 PHE A CA 1
ATOM 795 C C . PHE A 1 101 ? -4.808 7.738 0.376 1.00 88.25 101 PHE A C 1
ATOM 797 O O . PHE A 1 101 ? -4.187 7.106 1.228 1.00 88.25 101 PHE A O 1
ATOM 804 N N . GLY A 1 102 ? -6.132 7.862 0.385 1.00 84.00 102 GLY A N 1
ATOM 805 C CA . GLY A 1 102 ? -7.010 7.334 1.415 1.00 84.00 102 GLY A CA 1
ATOM 806 C C . GLY A 1 102 ? -7.864 6.177 0.908 1.00 84.00 102 GLY A C 1
ATOM 807 O O . GLY A 1 102 ? -8.454 6.252 -0.175 1.00 84.00 102 GLY A O 1
ATOM 808 N N . ILE A 1 103 ? -7.980 5.130 1.724 1.00 78.00 103 ILE A N 1
ATOM 809 C CA . ILE A 1 103 ? -8.924 4.022 1.535 1.00 78.00 103 ILE A CA 1
ATOM 810 C C . ILE A 1 103 ? -9.927 4.057 2.686 1.00 78.00 103 ILE A C 1
ATOM 812 O O . ILE A 1 103 ? -9.520 3.927 3.834 1.00 78.00 103 ILE A O 1
ATOM 816 N N . GLY A 1 104 ? -11.219 4.225 2.399 1.00 75.94 104 GLY A N 1
ATOM 817 C CA . GLY A 1 104 ? -12.289 4.152 3.397 1.00 75.94 104 GLY A CA 1
ATOM 818 C C . GLY A 1 104 ? -12.915 2.758 3.507 1.00 75.94 104 GLY A C 1
ATOM 819 O O . GLY A 1 104 ? -13.178 2.104 2.497 1.00 75.94 104 GLY A O 1
ATOM 820 N N . PHE A 1 105 ? -13.205 2.326 4.734 1.00 69.81 105 PHE A N 1
ATOM 821 C CA . PHE A 1 105 ? -13.956 1.117 5.068 1.00 69.81 105 PHE A CA 1
ATOM 822 C C . PHE A 1 105 ? -15.268 1.504 5.766 1.00 69.81 105 PHE A C 1
ATOM 824 O O . PHE A 1 105 ? -15.267 2.284 6.716 1.00 69.81 105 PHE A O 1
ATOM 831 N N . GLY A 1 106 ? -16.395 0.970 5.283 1.00 62.00 106 GLY A N 1
ATOM 832 C CA . GLY A 1 106 ? -17.747 1.235 5.809 1.00 62.00 106 GLY A CA 1
ATOM 833 C C . GLY A 1 106 ? -18.643 2.050 4.867 1.00 62.00 106 GLY A C 1
ATOM 834 O O . GLY A 1 106 ? -19.853 1.860 4.846 1.00 62.00 106 GLY A O 1
ATOM 835 N N . THR A 1 107 ? -18.043 2.875 4.012 1.00 53.91 107 THR A N 1
ATOM 836 C CA . THR A 1 107 ? -18.653 3.510 2.836 1.00 53.91 107 THR A CA 1
ATOM 837 C C . THR A 1 107 ? -17.596 3.440 1.735 1.00 53.91 107 THR A C 1
ATOM 839 O O . THR A 1 107 ? -16.459 3.842 1.958 1.00 53.91 107 THR A O 1
ATOM 842 N N . GLY A 1 108 ? -17.883 2.810 0.593 1.00 50.56 108 GLY A N 1
ATOM 843 C CA . GLY A 1 108 ? -16.875 2.480 -0.427 1.00 50.56 108 GLY A CA 1
ATOM 844 C C . GLY A 1 108 ? -16.303 3.699 -1.163 1.00 50.56 108 GLY A C 1
ATOM 845 O O . GLY A 1 108 ? -16.573 3.881 -2.346 1.00 50.56 108 GLY A O 1
ATOM 846 N N . HIS A 1 109 ? -15.518 4.536 -0.485 1.00 50.84 109 HIS A N 1
ATOM 847 C CA . HIS A 1 109 ? -14.938 5.756 -1.036 1.00 50.84 109 HIS A CA 1
ATOM 848 C C . HIS A 1 109 ? -13.408 5.724 -0.933 1.00 50.84 109 HIS A C 1
ATOM 850 O O . HIS A 1 109 ? -12.840 5.566 0.147 1.00 50.84 109 HIS A O 1
ATOM 856 N N . ALA A 1 110 ? -12.740 5.896 -2.074 1.00 50.91 110 ALA A N 1
ATOM 857 C CA . ALA A 1 110 ? -11.311 6.180 -2.161 1.00 50.91 110 ALA A CA 1
ATOM 858 C C . ALA A 1 110 ? -11.135 7.676 -2.451 1.00 50.91 110 ALA A C 1
ATOM 860 O O . ALA A 1 110 ? -11.833 8.222 -3.307 1.00 50.91 110 ALA A O 1
ATOM 861 N N . ARG A 1 111 ? -10.230 8.348 -1.733 1.00 51.53 111 ARG A N 1
ATOM 862 C CA . ARG A 1 111 ? -9.916 9.774 -1.935 1.00 51.53 111 ARG A CA 1
ATOM 863 C C . ARG A 1 111 ? -8.426 9.917 -2.221 1.00 51.53 111 ARG A C 1
ATOM 865 O O . ARG A 1 111 ? -7.611 9.318 -1.526 1.00 51.53 111 ARG A O 1
ATOM 872 N N . VAL A 1 112 ? -8.072 10.698 -3.235 1.00 44.34 112 VAL A N 1
ATOM 873 C CA . VAL A 1 112 ? -6.679 11.018 -3.577 1.00 44.34 112 VAL A CA 1
ATOM 874 C C . VAL A 1 112 ? -6.444 12.473 -3.195 1.00 44.34 112 VAL A C 1
ATOM 876 O O . VAL A 1 112 ? -7.193 13.336 -3.650 1.00 44.34 112 VAL A O 1
ATOM 879 N N . ALA A 1 113 ? -5.457 12.735 -2.339 1.00 44.03 113 ALA A N 1
ATOM 880 C CA . ALA A 1 113 ? -5.022 14.086 -2.008 1.00 44.03 113 ALA A CA 1
ATOM 881 C C . ALA A 1 113 ? -3.693 14.341 -2.731 1.00 44.03 113 ALA A C 1
ATOM 883 O O . ALA A 1 113 ? -2.737 13.582 -2.558 1.00 44.03 113 ALA A O 1
ATOM 884 N N . ALA A 1 114 ? -3.689 15.350 -3.604 1.00 38.50 114 ALA A N 1
ATOM 885 C CA . ALA A 1 114 ? -2.510 15.786 -4.347 1.00 38.50 114 ALA A CA 1
ATOM 886 C C . ALA A 1 114 ? -1.586 16.629 -3.466 1.00 38.50 114 ALA A C 1
ATOM 888 O O . ALA A 1 114 ? -2.124 17.413 -2.650 1.00 38.50 114 ALA A O 1
#

Radius of gyration: 15.53 Å; Cα contacts (8 Å, |Δi|>4): 209; chains: 1; bounding box: 36×33×39 Å

Secondary structure (DSSP, 8-state):
--TTSPTT-STT-TT-S-SGGGGTTS---HHHHHHHHHHHHHHHHHH-TTEEEEEEEEES-HHHHHTT-EEEEEEEEE-TTTTS-TTSTT------EEEEEEEEESS--EEEE-

pLDDT: mean 86.31, std 12.3, range [38.5, 96.75]

InterPro domains:
  IPR007048 IraD/Gp25-like [PF04965] (3-78)

Solvent-accessible surface area (backbone atoms only — not comparable to full-atom values): 6440 Å² total; per-residue (Å²): 115,58,55,77,30,52,59,54,70,41,86,101,40,46,84,46,38,12,53,48,62,80,58,62,95,57,80,89,40,75,71,51,52,53,51,48,45,51,34,51,46,52,32,39,54,73,74,33,57,35,39,42,73,75,47,70,45,83,40,68,54,75,68,38,44,74,72,62,26,36,31,36,39,38,35,26,36,34,13,94,30,36,72,51,53,87,84,42,93,70,43,37,83,59,70,79,46,79,43,40,39,37,46,41,42,82,56,97,47,72,50,77,50,132